Protein AF-A0A0G2AJF1-F1 (afdb_monomer_lite)

Organism: NCBI:txid1619044

Secondary structure (DSSP, 8-state):
-BS-TTT-SB-HHHHHHHHHHHHHHHHHHHHHHHHTHHHHHHHHHHHHHHHHHHHHHHTTTT-HHHHHHHTSPPPHHIIIIIHHIIIIIIHHHHHHH-TTHHHHHHHHHHHHHHHHHHT-SSTTTTT-HHHHHHHTTTTTTTTTSS--S-TTSTT-PPPP--PPPPPP-

Sequence (169 aa):
MFGHKTDAWLDIWSLQHIFFGLLVSAFLGRRLKKCGPKVLLLAIAAEYSWEVVEFHLETGHAGRAIAVWFAGQEFIGNRLLVDPVLTCSLGYWLWRLAPQAVSAARVMTLVWWSFHIAVAPDCMYLMDPAAWRQWTTWSFLGCYFGGGIMIFAATSPPARKIKTPVPFS

Radius of gyration: 19.3 Å; chains: 1; bounding box: 62×28×57 Å

Structure (mmCIF, N/CA/C/O backbone):
data_AF-A0A0G2AJF1-F1
#
_entry.id   AF-A0A0G2AJF1-F1
#
loop_
_atom_site.group_PDB
_atom_site.id
_atom_site.type_symbol
_atom_site.label_atom_id
_atom_site.label_alt_id
_atom_site.label_comp_id
_atom_site.label_asym_id
_atom_site.label_entity_id
_atom_site.label_seq_id
_atom_site.pdbx_PDB_ins_code
_atom_site.Cartn_x
_atom_site.Cartn_y
_atom_site.Cartn_z
_atom_site.occupancy
_atom_site.B_iso_or_equiv
_atom_site.auth_seq_id
_atom_site.auth_comp_id
_atom_site.auth_asym_id
_atom_site.auth_atom_id
_atom_site.pdbx_PDB_model_num
ATOM 1 N N . MET A 1 1 ? 12.129 13.896 -1.240 1.00 73.69 1 MET A N 1
ATOM 2 C CA . MET A 1 1 ? 11.237 13.079 -0.386 1.00 73.69 1 MET A CA 1
ATOM 3 C C . MET A 1 1 ? 10.249 12.334 -1.255 1.00 73.69 1 MET A C 1
ATOM 5 O O . MET A 1 1 ? 10.350 11.122 -1.268 1.00 73.69 1 MET A O 1
ATOM 9 N N . PHE 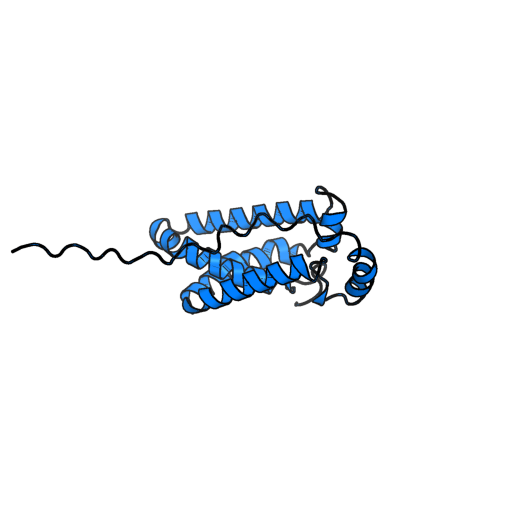A 1 2 ? 9.388 13.036 -2.003 1.00 88.19 2 PHE A N 1
ATOM 10 C CA . PHE A 1 2 ? 8.554 12.440 -3.052 1.00 88.19 2 PHE A CA 1
ATOM 11 C C . PHE A 1 2 ? 9.336 12.298 -4.368 1.00 88.19 2 PHE A C 1
ATOM 13 O O . PHE A 1 2 ? 10.063 13.233 -4.715 1.00 88.19 2 PHE A O 1
ATOM 20 N N . GLY A 1 3 ? 9.215 11.183 -5.085 1.00 87.00 3 GLY A N 1
ATOM 21 C CA . GLY A 1 3 ? 9.940 10.973 -6.341 1.00 87.00 3 GLY A CA 1
ATOM 22 C C . GLY A 1 3 ? 9.836 9.550 -6.881 1.00 87.00 3 GLY A C 1
ATOM 23 O O . GLY A 1 3 ? 8.886 8.841 -6.574 1.00 87.00 3 GLY A O 1
ATOM 24 N N . HIS A 1 4 ? 10.816 9.156 -7.698 1.00 87.38 4 HIS A N 1
ATOM 25 C CA . HIS A 1 4 ? 10.887 7.811 -8.264 1.00 87.38 4 HIS A CA 1
ATOM 26 C C . HIS A 1 4 ? 11.118 6.767 -7.162 1.00 87.38 4 HIS A C 1
ATOM 28 O O . HIS A 1 4 ? 11.955 6.976 -6.281 1.00 87.38 4 HIS A O 1
ATOM 34 N N . LYS A 1 5 ? 10.415 5.634 -7.233 1.00 87.81 5 LYS A N 1
ATOM 35 C CA . LYS A 1 5 ? 10.368 4.630 -6.164 1.00 87.81 5 LYS A CA 1
ATOM 36 C C . LYS A 1 5 ? 11.725 4.052 -5.782 1.00 87.81 5 LYS A C 1
ATOM 38 O O . LYS A 1 5 ? 11.894 3.599 -4.665 1.00 87.81 5 LYS A O 1
ATOM 43 N N . THR A 1 6 ? 12.699 4.074 -6.691 1.00 90.00 6 THR A N 1
ATOM 44 C CA . THR A 1 6 ? 14.055 3.545 -6.462 1.00 90.00 6 THR A CA 1
ATOM 45 C C . THR A 1 6 ? 14.853 4.361 -5.451 1.00 90.00 6 THR A C 1
ATOM 47 O O . THR A 1 6 ? 15.722 3.813 -4.778 1.00 90.00 6 THR A O 1
ATOM 50 N N . ASP A 1 7 ? 14.549 5.657 -5.322 1.00 92.06 7 ASP A N 1
ATOM 51 C CA . ASP A 1 7 ? 15.387 6.611 -4.582 1.00 92.06 7 ASP A CA 1
ATOM 52 C C . ASP A 1 7 ? 14.595 7.480 -3.594 1.00 92.06 7 ASP A C 1
ATOM 54 O O . ASP A 1 7 ? 15.173 8.224 -2.793 1.00 92.06 7 ASP A O 1
ATOM 58 N N . ALA A 1 8 ? 13.265 7.444 -3.663 1.00 92.62 8 ALA A N 1
ATOM 59 C CA . ALA A 1 8 ? 12.398 8.303 -2.881 1.00 92.62 8 ALA A CA 1
ATOM 60 C C . ALA A 1 8 ? 11.847 7.594 -1.640 1.00 92.62 8 ALA A C 1
ATOM 62 O O . ALA A 1 8 ? 11.589 6.399 -1.634 1.00 92.62 8 ALA A O 1
ATOM 63 N N . TRP A 1 9 ? 11.641 8.375 -0.580 1.00 95.12 9 TRP A N 1
ATOM 64 C CA . TRP A 1 9 ? 10.959 7.914 0.633 1.00 95.12 9 TRP A CA 1
ATOM 65 C C . TRP A 1 9 ? 9.445 7.875 0.465 1.00 95.12 9 TRP A C 1
ATOM 67 O O . TRP A 1 9 ? 8.773 7.243 1.255 1.00 95.12 9 TRP A O 1
ATOM 77 N N . LEU A 1 10 ? 8.917 8.648 -0.479 1.00 93.44 10 LEU A N 1
ATOM 78 C CA . LEU A 1 10 ? 7.513 8.677 -0.840 1.00 93.44 10 LEU A CA 1
ATOM 79 C C . LEU A 1 10 ? 7.441 8.624 -2.358 1.00 93.44 10 LEU A C 1
ATOM 81 O O . LEU A 1 10 ? 8.224 9.285 -3.045 1.00 93.44 10 LEU A O 1
ATOM 85 N N . ASP A 1 11 ? 6.468 7.917 -2.884 1.00 91.75 11 ASP A N 1
ATOM 86 C CA . ASP A 1 11 ? 6.245 7.809 -4.313 1.00 91.75 11 ASP A CA 1
ATOM 87 C C . ASP A 1 11 ? 4.743 7.841 -4.617 1.00 91.75 11 ASP A C 1
ATOM 89 O O . ASP A 1 11 ? 3.908 8.176 -3.769 1.00 91.75 11 ASP A O 1
ATOM 93 N N . ILE A 1 12 ? 4.375 7.537 -5.858 1.00 90.44 12 ILE A N 1
ATOM 94 C CA . ILE A 1 12 ? 2.970 7.554 -6.244 1.00 90.44 12 ILE A CA 1
ATOM 95 C C . ILE A 1 12 ? 2.152 6.474 -5.508 1.00 90.44 12 ILE A C 1
ATOM 97 O O . ILE A 1 12 ? 0.970 6.692 -5.223 1.00 90.44 12 ILE A O 1
ATOM 101 N N . TRP A 1 13 ? 2.778 5.351 -5.145 1.00 92.06 13 TRP A N 1
ATOM 102 C CA . TRP A 1 13 ? 2.164 4.242 -4.419 1.00 92.06 13 TRP A CA 1
ATOM 103 C C . TRP A 1 13 ? 1.951 4.555 -2.946 1.00 92.06 13 TRP A C 1
ATOM 105 O O . TRP A 1 13 ? 0.974 4.075 -2.371 1.00 92.06 13 TRP A O 1
ATOM 115 N N . SER A 1 14 ? 2.710 5.484 -2.361 1.00 94.62 14 SER A N 1
ATOM 116 C CA . SER A 1 14 ? 2.437 6.011 -1.017 1.00 94.62 14 SER A CA 1
ATOM 117 C C . SER A 1 14 ? 0.986 6.501 -0.847 1.00 94.62 14 SER A C 1
ATOM 119 O O . SER A 1 14 ? 0.390 6.340 0.220 1.00 94.62 14 SER A O 1
ATOM 121 N N . LEU A 1 15 ? 0.355 7.055 -1.894 1.00 94.12 15 LEU A N 1
ATOM 122 C CA . LEU A 1 15 ? -1.072 7.420 -1.854 1.00 94.12 15 LEU A CA 1
ATOM 123 C C . LEU A 1 15 ? -1.978 6.189 -1.730 1.00 94.12 15 LEU A C 1
ATOM 125 O O . LEU A 1 15 ? -2.967 6.204 -0.991 1.00 94.12 15 LEU A O 1
ATOM 129 N N . GLN A 1 16 ? -1.626 5.118 -2.433 1.00 94.94 16 GLN A N 1
ATOM 130 C CA . GLN A 1 16 ? -2.336 3.851 -2.386 1.00 94.94 16 GLN A CA 1
ATOM 131 C C . GLN A 1 16 ? -2.190 3.182 -1.010 1.00 94.94 16 GLN A C 1
ATOM 133 O O . GLN A 1 16 ? -3.202 2.716 -0.480 1.00 94.94 16 GLN A O 1
ATOM 138 N N . HIS A 1 17 ? -1.010 3.229 -0.379 1.00 95.88 17 HIS A N 1
ATOM 139 C CA . HIS A 1 17 ? -0.804 2.784 1.010 1.00 95.88 17 HIS A CA 1
ATOM 140 C C . HIS A 1 17 ? -1.692 3.556 1.994 1.00 95.88 17 HIS A C 1
ATOM 142 O O . HIS A 1 17 ? -2.350 2.961 2.849 1.00 95.88 17 HIS A O 1
ATOM 148 N N . ILE A 1 18 ? -1.834 4.877 1.826 1.00 96.62 18 ILE A N 1
ATOM 149 C CA . ILE A 1 18 ? -2.746 5.689 2.651 1.00 96.62 18 ILE A CA 1
ATOM 150 C C . ILE A 1 18 ? -4.206 5.249 2.470 1.00 96.62 18 ILE A C 1
ATOM 152 O O . ILE A 1 18 ? -4.921 5.038 3.458 1.00 96.62 18 ILE A O 1
ATOM 156 N N . PHE A 1 19 ? -4.677 5.115 1.225 1.00 96.69 19 PHE A N 1
ATOM 157 C CA . PHE A 1 19 ? -6.059 4.709 0.959 1.00 96.69 19 PHE A CA 1
ATOM 158 C C . PHE A 1 19 ? -6.336 3.305 1.481 1.00 96.69 19 PHE A C 1
ATOM 160 O O . PHE A 1 19 ? -7.336 3.099 2.172 1.00 96.69 19 PHE A O 1
ATOM 167 N N . PHE A 1 20 ? -5.442 2.356 1.213 1.00 95.69 20 PHE A N 1
ATOM 168 C CA . PHE A 1 20 ? -5.563 0.989 1.692 1.00 95.69 20 PHE A CA 1
ATOM 169 C C . PHE A 1 20 ? -5.522 0.923 3.220 1.00 95.69 20 PHE A C 1
ATOM 171 O O . PHE A 1 20 ? -6.395 0.303 3.830 1.00 95.69 20 PHE A O 1
ATOM 178 N N . GLY A 1 21 ? -4.613 1.663 3.854 1.00 95.44 21 GLY A N 1
ATOM 179 C CA . GLY A 1 21 ? -4.527 1.809 5.302 1.00 95.44 21 GLY A CA 1
ATOM 180 C C . GLY A 1 21 ? -5.824 2.297 5.941 1.00 95.44 21 GLY A C 1
ATOM 181 O O . GLY A 1 21 ? -6.250 1.785 6.982 1.00 95.44 21 GLY A O 1
ATOM 182 N N . LEU A 1 22 ? -6.522 3.235 5.292 1.00 95.69 22 LEU A N 1
ATOM 183 C CA . LEU A 1 22 ? -7.842 3.697 5.724 1.00 95.69 22 LEU A CA 1
ATOM 184 C C . LEU A 1 22 ? -8.896 2.576 5.655 1.00 95.69 22 LEU A C 1
ATOM 186 O O . LEU A 1 22 ? -9.722 2.440 6.564 1.00 95.69 22 LEU A O 1
ATOM 190 N N . LEU A 1 23 ? -8.869 1.753 4.601 1.00 95.94 23 LEU A N 1
ATOM 191 C CA . LEU A 1 23 ? -9.779 0.614 4.424 1.00 95.94 23 LEU A CA 1
ATOM 192 C C . LEU A 1 23 ? -9.511 -0.497 5.442 1.00 95.94 23 LEU A C 1
ATOM 194 O O . LEU A 1 23 ? -10.451 -0.970 6.090 1.00 95.94 23 LEU A O 1
ATOM 198 N N . VAL A 1 24 ? -8.242 -0.870 5.621 1.00 94.12 24 VAL A N 1
ATOM 199 C CA . VAL A 1 24 ? -7.787 -1.841 6.624 1.00 94.12 24 VAL A CA 1
ATOM 200 C C . VAL A 1 24 ? -8.192 -1.368 8.014 1.00 94.12 24 VAL A C 1
ATOM 202 O O . VAL A 1 24 ? -8.795 -2.123 8.775 1.00 94.12 24 VAL A O 1
ATOM 205 N N . SER A 1 25 ? -7.980 -0.092 8.327 1.00 93.75 25 SER A N 1
ATOM 206 C CA . SER A 1 25 ? -8.362 0.490 9.615 1.00 93.75 25 SER A CA 1
ATOM 207 C C . SER A 1 25 ? -9.870 0.502 9.837 1.00 93.75 25 SER A C 1
ATOM 209 O O . SER A 1 25 ? -10.331 0.185 10.932 1.00 93.75 25 SER A O 1
ATOM 211 N N . ALA A 1 26 ? -10.672 0.780 8.809 1.00 93.81 26 ALA A N 1
ATOM 212 C CA . ALA A 1 26 ? -12.127 0.693 8.907 1.00 93.81 26 ALA A CA 1
ATOM 213 C C . ALA A 1 26 ? -12.620 -0.749 9.121 1.00 93.81 26 ALA A C 1
ATOM 215 O O . ALA A 1 26 ? -13.578 -0.981 9.867 1.00 93.81 26 ALA A O 1
ATOM 216 N N . PHE A 1 27 ? -11.959 -1.723 8.491 1.00 92.69 27 PHE A N 1
ATOM 217 C CA . PHE A 1 27 ? -12.241 -3.146 8.663 1.00 92.69 27 PHE A CA 1
ATOM 218 C C . PHE A 1 27 ? -11.841 -3.640 10.063 1.00 92.69 27 PHE A C 1
ATOM 220 O O . PHE A 1 27 ? -12.636 -4.279 10.762 1.00 92.69 27 PHE A O 1
ATOM 227 N N . LEU A 1 28 ? -10.636 -3.285 10.511 1.00 91.00 28 LEU A N 1
ATOM 228 C CA . LEU A 1 28 ? -10.065 -3.705 11.787 1.00 91.00 28 LEU A CA 1
ATOM 229 C C . LEU A 1 28 ? -10.555 -2.877 12.974 1.00 91.00 28 LEU A C 1
ATOM 231 O O . LEU A 1 28 ? -10.498 -3.366 14.096 1.00 91.00 28 LEU A O 1
ATOM 235 N N . GLY A 1 29 ? -11.089 -1.673 12.779 1.00 85.94 29 GLY A N 1
ATOM 236 C CA . GLY A 1 29 ? -11.415 -0.724 13.849 1.00 85.94 29 GLY A CA 1
ATOM 237 C C . GLY A 1 29 ? -12.365 -1.275 14.915 1.00 85.94 29 GLY A C 1
ATOM 238 O O . GLY A 1 29 ? -12.204 -1.006 16.106 1.00 85.94 29 GLY A O 1
ATOM 239 N N . ARG A 1 30 ? -13.319 -2.131 14.520 1.00 77.19 30 ARG A N 1
ATOM 240 C CA . ARG A 1 30 ? -14.188 -2.855 15.469 1.00 77.19 30 ARG A CA 1
ATOM 241 C C . ARG A 1 30 ? -13.429 -3.916 16.273 1.00 77.19 30 ARG A C 1
ATOM 243 O O . ARG A 1 30 ? -13.743 -4.132 17.440 1.00 77.19 30 ARG A O 1
ATOM 250 N N . ARG A 1 31 ? -12.430 -4.562 15.667 1.00 84.62 31 ARG A N 1
ATOM 251 C CA . ARG A 1 31 ? -11.581 -5.579 16.305 1.00 84.62 31 ARG A CA 1
ATOM 252 C C . ARG A 1 31 ? -10.481 -4.959 17.166 1.00 84.62 31 ARG A C 1
ATOM 254 O O . ARG A 1 31 ? -10.208 -5.501 18.226 1.00 84.62 31 ARG A O 1
ATOM 261 N N . LEU A 1 32 ? -9.922 -3.811 16.783 1.00 82.12 32 LEU A N 1
ATOM 262 C CA . LEU A 1 32 ? -8.928 -3.070 17.569 1.00 82.12 32 LEU A CA 1
ATOM 263 C C . LEU A 1 32 ? -9.480 -2.669 18.941 1.00 82.12 32 LEU A C 1
ATOM 265 O O . LEU A 1 32 ? -8.814 -2.874 19.950 1.00 82.12 32 LEU A O 1
ATOM 269 N N . LYS A 1 33 ? -10.737 -2.206 19.003 1.00 79.56 33 LYS A N 1
ATOM 270 C CA . LYS A 1 33 ? -11.405 -1.895 20.281 1.00 79.56 33 LYS A CA 1
ATOM 271 C C . LYS A 1 33 ? -11.547 -3.110 21.205 1.00 79.56 33 LYS A C 1
ATOM 273 O O . LYS A 1 33 ? -11.541 -2.943 22.417 1.00 79.56 33 LYS A O 1
ATOM 278 N N . LYS A 1 34 ? -11.701 -4.314 20.643 1.00 83.69 34 LYS A N 1
ATOM 279 C CA . LYS A 1 34 ? -11.962 -5.550 21.399 1.00 83.69 34 LYS A CA 1
ATOM 280 C C . LYS A 1 34 ? -10.687 -6.313 21.764 1.00 83.69 34 LYS A C 1
ATOM 282 O O . LYS A 1 34 ? -10.585 -6.852 22.857 1.00 83.69 34 LYS A O 1
ATOM 287 N N . CYS A 1 35 ? -9.743 -6.394 20.835 1.00 82.69 35 CYS A N 1
ATOM 288 C CA . CYS A 1 35 ? -8.559 -7.246 20.925 1.00 82.69 35 CYS A CA 1
ATOM 289 C C . CYS A 1 35 ? -7.271 -6.453 21.218 1.00 82.69 35 CYS A C 1
ATOM 291 O O . CYS A 1 35 ? -6.205 -7.051 21.378 1.00 82.69 35 CYS A O 1
ATOM 293 N N . GLY A 1 36 ? -7.358 -5.120 21.284 1.00 84.69 36 GLY A N 1
ATOM 294 C CA . GLY A 1 36 ? -6.256 -4.239 21.657 1.00 84.69 36 GLY A CA 1
ATOM 295 C C . GLY A 1 36 ? -5.102 -4.226 20.639 1.00 84.69 36 GLY A C 1
ATOM 296 O O . GLY A 1 36 ? -5.321 -4.473 19.448 1.00 84.69 36 GLY A O 1
ATOM 297 N N . PRO A 1 37 ? -3.860 -3.951 21.084 1.00 84.62 37 PRO A N 1
ATOM 298 C CA . PRO A 1 37 ? -2.709 -3.742 20.198 1.00 84.62 37 PRO A CA 1
ATOM 299 C C . PRO A 1 37 ? -2.278 -4.996 19.422 1.00 84.62 37 PRO A C 1
ATOM 301 O O . PRO A 1 37 ? -1.596 -4.875 18.411 1.00 84.62 37 PRO A O 1
ATOM 304 N N . LYS A 1 38 ? -2.712 -6.200 19.823 1.00 89.12 38 LYS A N 1
ATOM 305 C CA . LYS A 1 38 ? -2.383 -7.451 19.113 1.00 89.12 38 LYS A CA 1
ATOM 306 C C . LYS A 1 38 ? -2.850 -7.441 17.655 1.00 89.12 38 LYS A C 1
ATOM 308 O O . LYS A 1 38 ? -2.161 -7.961 16.790 1.00 89.12 38 LYS A O 1
ATOM 313 N N . VAL A 1 39 ? -4.005 -6.832 17.374 1.00 87.75 39 VAL A N 1
ATOM 314 C CA . VAL A 1 39 ? -4.529 -6.719 16.000 1.00 87.75 39 VAL A CA 1
ATOM 315 C C . VAL A 1 39 ? -3.677 -5.766 15.167 1.00 87.75 39 VAL A C 1
ATOM 317 O O . VAL A 1 39 ? -3.475 -6.024 13.988 1.00 87.75 39 VAL A O 1
ATOM 320 N N . LEU A 1 40 ? -3.150 -4.702 15.779 1.00 85.06 40 LEU A N 1
ATOM 321 C CA . LEU A 1 40 ? -2.233 -3.783 15.109 1.00 85.06 40 LEU A CA 1
ATOM 322 C C . LEU A 1 40 ? -0.899 -4.469 14.794 1.00 85.06 40 LEU A C 1
ATOM 324 O O . LEU A 1 40 ? -0.411 -4.343 13.681 1.00 85.06 40 LEU A O 1
ATOM 328 N N . LEU A 1 41 ? -0.356 -5.256 15.730 1.00 89.75 41 LEU A N 1
ATOM 329 C CA . LEU A 1 41 ? 0.854 -6.049 15.488 1.00 89.75 41 LEU A CA 1
ATOM 330 C C . LEU A 1 41 ? 0.666 -7.053 14.345 1.00 89.75 41 LEU A C 1
ATOM 332 O O . LEU A 1 41 ? 1.552 -7.193 13.512 1.00 89.75 41 LEU A O 1
ATOM 336 N N . LEU A 1 42 ? -0.494 -7.715 14.273 1.00 90.69 42 LEU A N 1
ATOM 337 C CA . LEU A 1 42 ? -0.816 -8.611 13.159 1.00 90.69 42 LEU A CA 1
ATOM 338 C C . LEU A 1 42 ? -0.949 -7.864 11.827 1.00 90.69 42 LEU A C 1
ATOM 340 O O . LEU A 1 42 ? -0.519 -8.391 10.809 1.00 90.69 42 LEU A O 1
ATOM 344 N N . ALA A 1 43 ? -1.525 -6.659 11.825 1.00 90.12 43 ALA A N 1
ATOM 345 C CA . ALA A 1 43 ? -1.616 -5.835 10.621 1.00 90.12 43 ALA A CA 1
ATOM 346 C C . ALA A 1 43 ? -0.227 -5.399 10.129 1.00 90.12 43 ALA A C 1
ATOM 348 O O . ALA A 1 43 ? 0.067 -5.552 8.952 1.00 90.12 43 ALA A O 1
ATOM 349 N N . ILE A 1 44 ? 0.648 -4.958 11.038 1.00 91.38 44 ILE A N 1
ATOM 350 C CA . ILE A 1 44 ? 2.039 -4.599 10.720 1.00 91.38 44 ILE A CA 1
ATOM 351 C C . ILE A 1 44 ? 2.815 -5.820 10.209 1.00 91.38 44 ILE A C 1
ATOM 353 O O . ILE A 1 44 ? 3.537 -5.724 9.225 1.00 91.38 44 ILE A O 1
ATOM 357 N N . ALA A 1 45 ? 2.656 -6.984 10.845 1.00 93.06 45 ALA A N 1
ATOM 358 C CA . ALA A 1 45 ? 3.299 -8.214 10.387 1.00 93.06 45 ALA A CA 1
ATOM 359 C C . ALA A 1 45 ? 2.806 -8.641 8.994 1.00 93.06 45 ALA A C 1
ATOM 361 O O . ALA A 1 45 ? 3.600 -9.117 8.184 1.00 93.06 45 ALA A O 1
ATOM 362 N N . ALA A 1 46 ? 1.511 -8.468 8.714 1.00 92.94 46 ALA A N 1
ATOM 363 C CA . ALA A 1 46 ? 0.944 -8.726 7.396 1.00 92.94 46 ALA A CA 1
ATOM 364 C C . ALA A 1 46 ? 1.495 -7.755 6.342 1.00 92.94 46 ALA A C 1
ATOM 366 O O . ALA A 1 46 ? 1.843 -8.213 5.260 1.00 92.94 46 ALA A O 1
ATOM 367 N N . GLU A 1 47 ? 1.644 -6.471 6.678 1.00 94.19 47 GLU A N 1
ATOM 368 C CA . GLU A 1 47 ? 2.263 -5.481 5.790 1.00 94.19 47 GLU A CA 1
ATOM 369 C C . GLU A 1 47 ? 3.708 -5.862 5.467 1.00 94.19 47 GLU A C 1
ATOM 371 O O . GLU A 1 47 ? 4.042 -6.054 4.309 1.00 94.19 47 GLU A O 1
ATOM 376 N N . TYR A 1 48 ? 4.551 -6.123 6.470 1.00 94.88 48 TYR A N 1
ATOM 377 C CA . TYR A 1 48 ? 5.929 -6.558 6.208 1.00 94.88 48 TYR A CA 1
ATOM 378 C C . TYR A 1 48 ? 6.011 -7.864 5.412 1.00 94.88 48 TYR A C 1
ATOM 380 O O . TYR A 1 48 ? 6.941 -8.059 4.634 1.00 94.88 48 TYR A O 1
ATOM 388 N N . SER A 1 49 ? 5.047 -8.771 5.591 1.00 95.12 49 SER A N 1
ATOM 389 C CA . SER A 1 49 ? 4.976 -9.985 4.773 1.00 95.12 49 SER A CA 1
ATOM 390 C C . SER A 1 49 ? 4.652 -9.655 3.315 1.00 95.12 49 SER A C 1
ATOM 392 O O . SER A 1 49 ? 5.201 -10.291 2.418 1.00 95.12 49 SER A O 1
ATOM 394 N N . TRP A 1 50 ? 3.789 -8.665 3.074 1.00 95.00 50 TRP A N 1
ATOM 395 C CA . TRP A 1 50 ? 3.500 -8.153 1.738 1.00 95.00 50 TRP A CA 1
ATOM 396 C C . TRP A 1 50 ? 4.731 -7.499 1.103 1.00 95.00 50 TRP A C 1
ATOM 398 O O . TRP A 1 50 ? 5.073 -7.856 -0.021 1.00 95.00 50 TRP A O 1
ATOM 408 N N . GLU A 1 51 ? 5.471 -6.676 1.848 1.00 93.69 51 GLU A N 1
ATOM 409 C CA . GLU A 1 51 ? 6.712 -6.049 1.366 1.00 93.69 51 GLU A CA 1
ATOM 410 C C . GLU A 1 51 ? 7.758 -7.077 0.904 1.00 93.69 51 GLU A C 1
ATOM 412 O O . GLU A 1 51 ? 8.452 -6.898 -0.097 1.00 93.69 51 GLU A O 1
ATOM 417 N N . VAL A 1 52 ? 7.861 -8.204 1.615 1.00 93.75 52 VAL A N 1
ATOM 418 C CA . VAL A 1 52 ? 8.735 -9.315 1.212 1.00 93.75 52 VAL A CA 1
ATOM 419 C C . VAL A 1 52 ? 8.246 -9.957 -0.086 1.00 93.75 52 VAL A C 1
ATOM 421 O O . VAL A 1 52 ? 9.056 -10.271 -0.961 1.00 93.75 52 VAL A O 1
ATOM 424 N N . VAL A 1 53 ? 6.933 -10.163 -0.228 1.00 93.31 53 VAL A N 1
ATOM 425 C CA . VAL A 1 53 ? 6.349 -10.706 -1.461 1.00 93.31 53 VAL A CA 1
ATOM 426 C C . VAL A 1 53 ? 6.648 -9.778 -2.631 1.00 93.31 53 VAL A C 1
ATOM 428 O O . VAL A 1 53 ? 7.172 -10.248 -3.638 1.00 93.31 53 VAL A O 1
ATOM 431 N N . GLU A 1 54 ? 6.388 -8.481 -2.499 1.00 92.44 54 GLU A N 1
ATOM 432 C CA . GLU A 1 54 ? 6.676 -7.504 -3.547 1.00 92.44 54 GLU A CA 1
ATOM 433 C C . GLU A 1 54 ? 8.148 -7.487 -3.938 1.00 92.44 54 GLU A C 1
ATOM 435 O O . GLU A 1 54 ? 8.445 -7.605 -5.122 1.00 92.44 54 GLU A O 1
ATOM 440 N N . PHE A 1 55 ? 9.077 -7.482 -2.981 1.00 94.00 55 PHE A N 1
ATOM 441 C CA . PHE A 1 55 ? 10.504 -7.578 -3.289 1.00 94.00 55 PHE A CA 1
ATOM 442 C C . PHE A 1 55 ? 10.848 -8.818 -4.145 1.00 94.00 55 PHE A C 1
ATOM 444 O O . PHE A 1 55 ? 11.654 -8.760 -5.083 1.00 94.00 55 PHE A O 1
ATOM 451 N N . HIS A 1 56 ? 10.208 -9.962 -3.885 1.00 93.75 56 HIS A N 1
ATOM 452 C CA . HIS A 1 56 ? 10.370 -11.153 -4.724 1.00 93.75 56 HIS A CA 1
ATOM 453 C C . HIS A 1 56 ? 9.771 -10.989 -6.129 1.00 93.75 56 HIS A C 1
ATOM 455 O O . HIS A 1 56 ? 10.341 -11.493 -7.105 1.00 93.75 56 HIS A O 1
ATOM 461 N N . LEU A 1 57 ? 8.645 -10.284 -6.253 1.00 91.81 57 LEU A N 1
ATOM 462 C CA . LEU A 1 57 ? 8.040 -9.962 -7.545 1.00 91.81 57 LEU A CA 1
ATOM 463 C C . LEU A 1 57 ? 8.932 -8.999 -8.351 1.00 91.81 57 LEU A C 1
ATOM 465 O O . LEU A 1 57 ? 9.173 -9.245 -9.535 1.00 91.81 57 LEU A O 1
ATOM 469 N N . GLU A 1 58 ? 9.500 -7.982 -7.701 1.00 91.88 58 GLU A N 1
ATOM 470 C CA . GLU A 1 58 ? 10.426 -6.996 -8.281 1.00 91.88 58 GLU A CA 1
ATOM 471 C C . GLU A 1 58 ? 11.716 -7.635 -8.804 1.00 91.88 58 GLU A C 1
ATOM 473 O O . GLU A 1 58 ? 12.225 -7.273 -9.864 1.00 91.88 58 GLU A O 1
ATOM 478 N N . THR A 1 59 ? 12.241 -8.628 -8.084 1.00 92.94 59 THR A N 1
ATOM 479 C CA . THR A 1 59 ? 13.456 -9.363 -8.476 1.00 92.94 59 THR A CA 1
ATOM 480 C C . THR A 1 59 ? 13.218 -10.386 -9.593 1.00 92.94 59 THR A C 1
ATOM 482 O O . THR A 1 59 ? 14.166 -11.008 -10.071 1.00 92.94 59 THR A O 1
ATOM 485 N N . GLY A 1 60 ? 11.971 -10.557 -10.047 1.00 92.50 60 GLY A N 1
ATOM 486 C CA . GLY A 1 60 ? 11.625 -11.411 -11.184 1.00 92.50 60 GLY A CA 1
ATOM 487 C C . GLY A 1 60 ? 11.472 -12.891 -10.871 1.00 92.50 60 GLY A C 1
ATOM 488 O O . GLY A 1 60 ? 11.368 -13.691 -11.802 1.00 92.50 60 GLY A O 1
ATOM 489 N N . HIS A 1 61 ? 11.362 -13.266 -9.593 1.00 92.94 61 HIS A N 1
ATOM 490 C CA . HIS A 1 61 ? 11.082 -14.652 -9.200 1.00 92.94 61 HIS A CA 1
ATOM 491 C C . HIS A 1 61 ? 9.714 -15.142 -9.704 1.00 92.94 61 HIS A C 1
ATOM 493 O O . HIS A 1 61 ? 9.532 -16.338 -9.913 1.00 92.94 61 HIS A O 1
ATOM 499 N N . ALA A 1 62 ? 8.772 -14.228 -9.957 1.00 92.19 62 ALA A N 1
ATOM 500 C CA . ALA A 1 62 ? 7.469 -14.531 -10.552 1.00 92.19 62 ALA A CA 1
ATOM 501 C C . ALA A 1 62 ? 7.428 -14.347 -12.085 1.00 92.19 62 ALA A C 1
ATOM 503 O O . ALA A 1 62 ? 6.364 -14.386 -12.700 1.00 92.19 62 ALA A O 1
ATOM 504 N N . GLY A 1 63 ? 8.588 -14.170 -12.722 1.00 91.62 63 GLY A N 1
ATOM 505 C CA . GLY A 1 63 ? 8.724 -14.027 -14.167 1.00 91.62 63 GLY A CA 1
ATOM 506 C C . GLY A 1 63 ? 8.956 -12.589 -14.627 1.00 91.62 63 GLY A C 1
ATOM 507 O O . GLY A 1 63 ? 8.639 -11.608 -13.952 1.00 91.62 63 GLY A O 1
ATOM 508 N N . ARG A 1 64 ? 9.516 -12.468 -15.836 1.00 87.44 64 ARG A N 1
ATOM 509 C CA . ARG A 1 64 ? 9.966 -11.187 -16.400 1.00 87.44 64 ARG A CA 1
ATOM 510 C C . ARG A 1 64 ? 8.837 -10.176 -16.580 1.00 87.44 64 ARG A C 1
ATOM 512 O O . ARG A 1 64 ? 9.065 -8.996 -16.365 1.00 87.44 64 ARG A O 1
ATOM 519 N N . ALA A 1 65 ? 7.644 -10.626 -16.968 1.00 86.69 65 ALA A N 1
ATOM 520 C CA . ALA A 1 65 ? 6.504 -9.731 -17.159 1.00 86.69 65 ALA A CA 1
ATOM 521 C C . ALA A 1 65 ? 6.141 -8.986 -15.864 1.00 86.69 65 ALA A C 1
ATOM 523 O O . ALA A 1 65 ? 5.885 -7.789 -15.905 1.00 86.69 65 ALA A O 1
ATOM 524 N N . ILE A 1 66 ? 6.193 -9.676 -14.720 1.00 87.00 66 ILE A N 1
ATOM 525 C CA . ILE A 1 66 ? 5.900 -9.083 -13.413 1.00 87.00 66 ILE A CA 1
ATOM 526 C C . ILE A 1 66 ? 7.031 -8.145 -12.983 1.00 87.00 66 ILE A C 1
ATOM 528 O O . ILE A 1 66 ? 6.754 -7.018 -12.595 1.00 87.00 66 ILE A O 1
ATOM 532 N N . ALA A 1 67 ? 8.297 -8.541 -13.133 1.00 87.56 67 ALA A N 1
ATOM 533 C CA . ALA A 1 67 ? 9.421 -7.646 -12.829 1.00 87.56 67 ALA A CA 1
ATOM 534 C C . ALA A 1 67 ? 9.398 -6.352 -13.657 1.00 87.56 67 ALA A C 1
ATOM 536 O O . ALA A 1 67 ? 9.708 -5.281 -13.143 1.00 87.56 67 ALA A O 1
ATOM 537 N N . VAL A 1 68 ? 9.016 -6.446 -14.938 1.00 85.62 68 VAL A N 1
ATOM 538 C CA . VAL A 1 68 ? 8.832 -5.274 -15.805 1.00 85.62 68 VAL A CA 1
ATOM 539 C C . VAL A 1 68 ? 7.653 -4.430 -15.328 1.00 85.62 68 VAL A C 1
ATOM 541 O O . VAL A 1 68 ? 7.786 -3.214 -15.300 1.00 85.62 68 VAL A O 1
ATOM 544 N N . TRP A 1 69 ? 6.547 -5.049 -14.897 1.00 85.12 69 TRP A N 1
ATOM 545 C CA . TRP A 1 69 ? 5.411 -4.317 -14.325 1.00 85.12 69 TRP A CA 1
ATOM 546 C C . TRP A 1 69 ? 5.806 -3.514 -13.084 1.00 85.12 69 TRP A C 1
ATOM 548 O O . TRP A 1 69 ? 5.385 -2.374 -12.928 1.00 85.12 69 TRP A O 1
ATOM 558 N N . PHE A 1 70 ? 6.671 -4.074 -12.237 1.00 87.00 70 PHE A N 1
ATOM 559 C CA . PHE A 1 70 ? 7.209 -3.366 -11.080 1.00 87.00 70 PHE A CA 1
ATOM 560 C C . PHE A 1 70 ? 8.271 -2.307 -11.429 1.00 87.00 70 PHE A C 1
ATOM 562 O O . PHE A 1 70 ? 8.586 -1.489 -10.576 1.00 87.00 70 PHE A O 1
ATOM 569 N N . ALA A 1 71 ? 8.851 -2.304 -12.631 1.00 86.75 71 ALA A N 1
ATOM 570 C CA . ALA A 1 71 ? 9.783 -1.264 -13.084 1.00 86.75 71 ALA A CA 1
ATOM 571 C C . ALA A 1 71 ? 10.955 -0.961 -12.122 1.00 86.75 71 ALA A C 1
ATOM 573 O O . ALA A 1 71 ? 11.344 0.187 -11.904 1.00 86.75 71 ALA A O 1
ATOM 574 N N . GLY A 1 72 ? 11.542 -2.011 -11.546 1.00 88.12 72 GLY A N 1
ATOM 575 C CA . GLY A 1 72 ? 12.696 -1.913 -10.650 1.00 88.12 72 GLY A CA 1
ATOM 576 C C . GLY A 1 72 ? 12.364 -2.182 -9.186 1.00 88.12 72 GLY A C 1
ATOM 577 O O . GLY A 1 72 ? 11.247 -2.569 -8.846 1.00 88.12 72 GLY A O 1
ATOM 578 N N . GLN A 1 73 ? 13.374 -2.015 -8.333 1.00 91.06 73 GLN A N 1
ATOM 579 C CA . GLN A 1 73 ? 13.269 -2.259 -6.896 1.00 91.06 73 GLN A CA 1
ATOM 580 C C . GLN A 1 73 ? 12.967 -0.968 -6.157 1.00 91.06 73 GLN A C 1
ATOM 582 O O . GLN A 1 73 ? 13.547 0.079 -6.446 1.00 91.06 73 GLN A O 1
ATOM 587 N N . GLU A 1 74 ? 12.065 -1.056 -5.200 1.00 92.62 74 GLU A N 1
ATOM 588 C CA . GLU A 1 74 ? 11.727 0.070 -4.350 1.00 92.62 74 GLU A CA 1
ATOM 589 C C . GLU A 1 74 ? 12.835 0.401 -3.342 1.00 92.62 74 GLU A C 1
ATOM 591 O O . GLU A 1 74 ? 13.562 -0.469 -2.851 1.00 92.62 74 GLU A O 1
ATOM 596 N N . PHE A 1 75 ? 12.957 1.687 -3.021 1.00 94.31 75 PHE A N 1
ATOM 597 C CA . PHE A 1 75 ? 13.872 2.195 -2.022 1.00 94.31 75 PHE A CA 1
ATOM 598 C C . PHE A 1 75 ? 13.590 1.527 -0.678 1.00 94.31 75 PHE A C 1
ATOM 600 O O . PHE A 1 75 ? 12.493 1.616 -0.127 1.00 94.31 75 PHE A O 1
ATOM 607 N N . ILE A 1 76 ? 14.618 0.910 -0.097 1.00 94.94 76 ILE A N 1
ATOM 608 C CA . ILE A 1 76 ? 14.479 0.132 1.139 1.00 94.94 76 ILE A CA 1
ATOM 609 C C . ILE A 1 76 ? 13.896 0.943 2.307 1.00 94.94 76 ILE A C 1
ATOM 611 O O . ILE A 1 76 ? 13.211 0.387 3.164 1.00 94.94 76 ILE A O 1
ATOM 615 N N . GLY A 1 77 ? 14.150 2.256 2.351 1.00 94.38 77 GLY A N 1
ATOM 616 C CA . GLY A 1 77 ? 13.584 3.134 3.373 1.00 94.38 77 GLY A CA 1
ATOM 617 C C . GLY A 1 77 ? 12.091 3.409 3.182 1.00 94.38 77 GLY A C 1
ATOM 618 O O . GLY A 1 77 ? 11.397 3.573 4.185 1.00 94.38 77 GLY A O 1
ATOM 619 N N . ASN A 1 78 ? 11.593 3.414 1.938 1.00 93.75 78 ASN A N 1
ATOM 620 C CA . ASN A 1 78 ? 10.155 3.473 1.675 1.00 93.75 78 ASN A CA 1
ATOM 621 C C . ASN A 1 78 ? 9.505 2.187 2.207 1.00 93.75 78 ASN A C 1
ATOM 623 O O . ASN A 1 78 ? 8.787 2.209 3.209 1.00 93.75 78 ASN A O 1
ATOM 627 N N . ARG A 1 79 ? 10.003 1.062 1.683 1.00 93.62 79 ARG A N 1
ATOM 628 C CA . ARG A 1 79 ? 9.531 -0.296 1.949 1.00 93.62 79 ARG A CA 1
ATOM 629 C C . ARG A 1 79 ? 9.475 -0.662 3.435 1.00 93.62 79 ARG A C 1
ATOM 631 O O . ARG A 1 79 ? 8.492 -1.190 3.944 1.00 93.62 79 ARG A O 1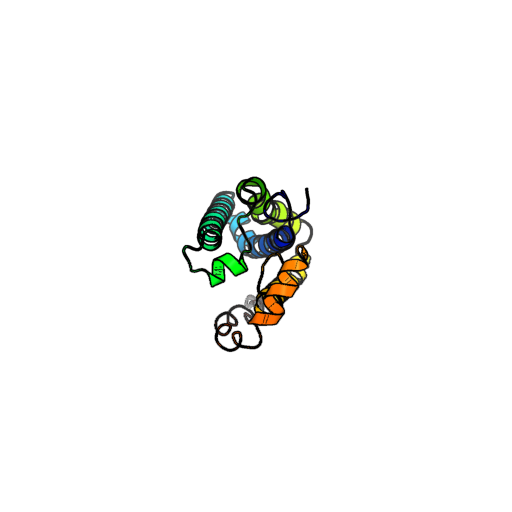
ATOM 638 N N . LEU A 1 80 ? 10.565 -0.428 4.169 1.00 94.12 80 LEU A N 1
ATOM 639 C CA . LEU A 1 80 ? 10.675 -0.910 5.552 1.00 94.12 80 LEU A CA 1
ATOM 640 C C . LEU A 1 80 ? 10.079 0.035 6.593 1.00 94.12 80 LEU A C 1
ATOM 642 O O . LEU A 1 80 ? 9.836 -0.395 7.727 1.00 94.12 80 LEU A O 1
ATOM 646 N N . LEU A 1 81 ? 9.894 1.311 6.258 1.00 95.31 81 LEU A N 1
ATOM 647 C CA . LEU A 1 81 ? 9.484 2.315 7.233 1.00 95.31 81 LEU A CA 1
ATOM 648 C C . LEU A 1 81 ? 8.245 3.072 6.788 1.00 95.31 81 LEU A C 1
ATOM 650 O O . LEU A 1 81 ? 7.281 3.143 7.548 1.00 95.31 81 LEU A O 1
ATOM 654 N N . VAL A 1 82 ? 8.279 3.670 5.605 1.00 96.31 82 VAL A N 1
ATOM 655 C CA . VAL A 1 82 ? 7.233 4.595 5.186 1.00 96.31 82 VAL A CA 1
ATOM 656 C C . VAL A 1 82 ? 5.952 3.851 4.863 1.00 96.31 82 VAL A C 1
ATOM 658 O O . VAL A 1 82 ? 4.939 4.195 5.468 1.00 96.31 82 VAL A O 1
ATOM 661 N N . ASP A 1 83 ? 5.979 2.801 4.049 1.00 95.19 83 ASP A N 1
ATOM 662 C CA . ASP A 1 83 ? 4.754 2.089 3.663 1.00 95.19 83 ASP A CA 1
ATOM 663 C C . ASP A 1 83 ? 4.017 1.489 4.873 1.00 95.19 83 ASP A C 1
ATOM 665 O O . ASP A 1 83 ? 2.841 1.820 5.078 1.00 95.19 83 ASP A O 1
ATOM 669 N N . PRO A 1 84 ? 4.687 0.792 5.819 1.00 94.81 84 PRO A N 1
ATOM 670 C CA . PRO A 1 84 ? 4.039 0.357 7.054 1.00 94.81 84 PRO A CA 1
ATOM 671 C C . PRO A 1 84 ? 3.491 1.504 7.907 1.00 94.81 84 PRO A C 1
ATOM 673 O O . PRO A 1 84 ? 2.427 1.374 8.527 1.00 94.81 84 PRO A O 1
ATOM 676 N N . VAL A 1 85 ? 4.179 2.649 7.957 1.00 95.25 85 VAL A N 1
ATOM 677 C CA . VAL A 1 85 ? 3.694 3.830 8.684 1.00 95.25 85 VAL A CA 1
ATOM 678 C C . VAL A 1 85 ? 2.460 4.417 8.002 1.00 95.25 85 VAL A C 1
ATOM 680 O O . VAL A 1 85 ? 1.484 4.724 8.694 1.00 95.25 85 VAL A O 1
ATOM 683 N N . LEU A 1 86 ? 2.460 4.545 6.676 1.00 96.12 86 LEU A N 1
ATOM 684 C CA . LEU A 1 86 ? 1.341 5.073 5.903 1.00 96.12 86 LEU A CA 1
ATOM 685 C C . LEU A 1 86 ? 0.116 4.160 6.012 1.00 96.12 86 LEU A C 1
ATOM 687 O O . LEU A 1 86 ? -0.970 4.629 6.373 1.00 96.12 86 LEU A O 1
ATOM 691 N N . THR A 1 87 ? 0.294 2.858 5.799 1.00 95.69 87 THR A N 1
ATOM 692 C CA . THR A 1 87 ? -0.792 1.878 5.839 1.00 95.69 87 THR A CA 1
ATOM 693 C C . THR A 1 87 ? -1.327 1.687 7.259 1.00 95.69 87 THR A C 1
ATOM 695 O O . THR A 1 87 ? -2.524 1.854 7.515 1.00 95.69 87 THR A O 1
ATOM 698 N N . CYS A 1 88 ? -0.467 1.355 8.226 1.00 92.88 88 CYS A N 1
ATOM 699 C CA . CYS A 1 88 ? -0.928 0.916 9.546 1.00 92.88 88 CYS A CA 1
ATOM 700 C C . CYS A 1 88 ? -1.156 2.070 10.531 1.00 92.88 88 CYS A C 1
ATOM 702 O O . CYS A 1 88 ? -2.107 2.025 11.315 1.00 92.88 88 CYS A O 1
ATOM 704 N N . SER A 1 89 ? -0.306 3.102 10.519 1.00 91.50 89 SER A N 1
ATOM 705 C CA . SER A 1 89 ? -0.366 4.186 11.513 1.00 91.50 89 SER A CA 1
ATOM 706 C C . SER A 1 89 ? -1.181 5.375 11.015 1.00 91.50 89 SER A C 1
ATOM 708 O O . SER A 1 89 ? -2.146 5.787 11.670 1.00 91.50 89 SER A O 1
ATOM 710 N N . LEU A 1 90 ? -0.830 5.912 9.845 1.00 94.56 90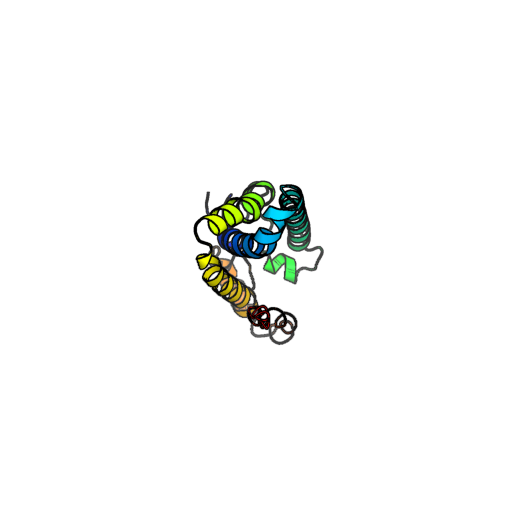 LEU A N 1
ATOM 711 C CA . LEU A 1 90 ? -1.507 7.068 9.266 1.00 94.56 90 LEU A CA 1
ATOM 712 C C . LEU A 1 90 ? -2.926 6.704 8.822 1.00 94.56 90 LEU A C 1
ATOM 714 O O . LEU A 1 90 ? -3.862 7.425 9.162 1.00 94.56 90 LEU A O 1
ATOM 718 N N . GLY A 1 91 ? -3.113 5.556 8.165 1.00 94.00 91 GLY A N 1
ATOM 719 C CA . GLY A 1 91 ? -4.435 5.036 7.811 1.00 94.00 91 GLY A CA 1
ATOM 720 C C . GLY A 1 91 ? -5.371 4.914 9.019 1.00 94.00 91 GLY A C 1
ATOM 721 O O . GLY A 1 91 ? -6.527 5.344 8.965 1.00 94.00 91 GLY A O 1
ATOM 722 N N . TYR A 1 92 ? -4.865 4.421 10.154 1.00 92.12 92 TYR A N 1
ATOM 723 C CA . TYR A 1 92 ? -5.647 4.337 11.390 1.00 92.12 92 TYR A CA 1
ATOM 724 C C . TYR A 1 92 ? -5.983 5.714 11.955 1.00 92.12 92 TYR A C 1
ATOM 726 O O . TYR A 1 92 ? -7.128 5.973 12.340 1.00 92.12 92 TYR A O 1
ATOM 734 N N . TRP A 1 93 ? -5.001 6.613 11.996 1.00 93.44 93 TRP A N 1
ATOM 735 C CA . TRP A 1 93 ? -5.201 7.973 12.478 1.00 93.44 93 TRP A CA 1
ATOM 736 C C . TRP A 1 93 ? -6.239 8.727 11.637 1.00 93.44 93 TRP A C 1
ATOM 738 O O . TRP A 1 93 ? -7.192 9.270 12.201 1.00 93.44 93 TRP A O 1
ATOM 748 N N . LEU A 1 94 ? -6.128 8.669 10.307 1.00 95.44 94 LEU A N 1
ATOM 749 C CA . LEU A 1 94 ? -7.081 9.266 9.372 1.00 95.44 94 LEU A CA 1
ATOM 750 C C . LEU A 1 94 ? -8.477 8.658 9.510 1.00 95.44 94 LEU A C 1
ATOM 752 O O . LEU A 1 94 ? -9.462 9.392 9.497 1.00 95.44 94 LEU A O 1
ATOM 756 N N . TRP A 1 95 ? -8.586 7.344 9.719 1.00 95.31 95 TRP A N 1
ATOM 757 C CA . TRP A 1 95 ? -9.880 6.693 9.932 1.00 95.31 95 TRP A CA 1
ATOM 758 C C . TRP A 1 95 ? -10.586 7.214 11.188 1.00 95.31 95 TRP A C 1
ATOM 760 O O . TRP A 1 95 ? -11.806 7.392 11.177 1.00 95.31 95 TRP A O 1
ATOM 770 N N . ARG A 1 96 ? -9.839 7.497 12.264 1.00 93.31 96 ARG A N 1
ATOM 771 C CA . ARG A 1 96 ? -10.416 8.089 13.481 1.00 93.31 96 ARG A CA 1
ATOM 772 C C . ARG A 1 96 ? -10.878 9.528 13.274 1.00 93.31 96 ARG A C 1
ATOM 774 O O . ARG A 1 96 ? -11.878 9.913 13.871 1.00 93.31 96 ARG A O 1
ATOM 781 N N . LEU A 1 97 ? -10.145 10.311 12.482 1.00 96.44 97 LEU A N 1
ATOM 782 C CA . LEU A 1 97 ? -10.449 11.724 12.245 1.00 96.44 97 LEU A CA 1
ATOM 783 C C . LEU A 1 97 ? -11.571 11.927 11.222 1.00 96.44 97 LEU A C 1
ATOM 785 O O . LEU A 1 97 ? -12.407 12.810 11.392 1.00 96.44 97 LEU A O 1
ATOM 789 N N . ALA A 1 98 ? -11.596 11.113 10.170 1.00 96.94 98 ALA A N 1
ATOM 790 C CA . ALA A 1 98 ? -12.504 11.261 9.041 1.00 96.94 98 ALA A CA 1
ATOM 791 C C . ALA A 1 98 ? -13.030 9.894 8.563 1.00 96.94 98 ALA A C 1
ATOM 793 O O . ALA A 1 98 ? -12.738 9.469 7.443 1.00 96.94 98 ALA A O 1
ATOM 794 N N . PRO A 1 99 ? -13.847 9.182 9.362 1.00 94.88 99 PRO A N 1
ATOM 795 C CA . PRO A 1 99 ? -14.378 7.870 8.980 1.00 94.88 99 PRO A CA 1
ATOM 796 C C . PRO A 1 99 ? -15.220 7.901 7.691 1.00 94.88 99 PRO A C 1
ATOM 798 O O . PRO A 1 99 ? -15.327 6.890 6.998 1.00 94.88 99 PRO A O 1
ATOM 801 N N . GLN A 1 100 ? -15.787 9.054 7.325 1.00 96.50 100 GLN A N 1
ATOM 802 C CA . GLN A 1 100 ? -16.489 9.266 6.057 1.00 96.50 100 GLN A CA 1
ATOM 803 C C . GLN A 1 100 ? -15.575 9.135 4.826 1.00 96.50 100 GLN A C 1
ATOM 805 O O . GLN A 1 100 ? -16.040 8.712 3.762 1.00 96.50 100 GLN A O 1
ATOM 810 N N . ALA A 1 101 ? -14.271 9.405 4.976 1.00 96.69 101 ALA A N 1
ATOM 811 C CA . ALA A 1 101 ? -13.287 9.301 3.899 1.00 96.69 101 ALA A CA 1
ATOM 812 C C . ALA A 1 101 ? -13.069 7.852 3.430 1.00 96.69 101 ALA A C 1
ATOM 814 O O . ALA A 1 101 ? -12.560 7.635 2.336 1.00 96.69 101 ALA A O 1
ATOM 815 N N . VAL A 1 102 ? -13.522 6.849 4.196 1.00 97.12 102 VAL A N 1
ATOM 816 C CA . VAL A 1 102 ? -13.474 5.429 3.801 1.00 97.12 102 VAL A CA 1
ATOM 817 C C . VAL A 1 102 ? -14.188 5.196 2.472 1.00 97.12 102 VAL A C 1
ATOM 819 O O . VAL A 1 102 ? -13.722 4.409 1.656 1.00 97.12 102 VAL A O 1
ATOM 822 N N . SER A 1 103 ? -15.313 5.875 2.234 1.00 96.25 103 SER A N 1
ATOM 823 C CA . SER A 1 103 ? -16.047 5.753 0.969 1.00 96.25 103 SER A CA 1
ATOM 824 C C . SER A 1 103 ? -15.220 6.262 -0.216 1.00 96.25 103 SER A C 1
ATOM 826 O O . SER A 1 103 ? -15.078 5.549 -1.207 1.00 96.25 103 SER A O 1
ATOM 828 N N . ALA A 1 104 ? -14.598 7.433 -0.067 1.00 96.62 104 ALA A N 1
ATOM 829 C CA . ALA A 1 104 ? -13.696 7.999 -1.060 1.00 96.62 104 ALA A CA 1
ATOM 830 C C . ALA A 1 104 ? -12.479 7.094 -1.295 1.00 96.62 104 ALA A C 1
ATOM 832 O O . ALA A 1 104 ? -12.183 6.778 -2.440 1.00 96.62 104 ALA A O 1
ATOM 833 N N . ALA A 1 105 ? -11.837 6.586 -0.236 1.00 96.69 105 ALA A N 1
ATOM 834 C CA . ALA A 1 105 ? -10.697 5.677 -0.357 1.00 96.69 105 ALA A CA 1
ATOM 835 C C . ALA A 1 105 ? -11.042 4.379 -1.101 1.00 96.69 105 ALA A C 1
ATOM 837 O O . ALA A 1 105 ? -10.217 3.892 -1.869 1.00 96.69 105 ALA A O 1
ATOM 838 N N . ARG A 1 106 ? -12.263 3.837 -0.942 1.00 96.81 106 ARG A N 1
ATO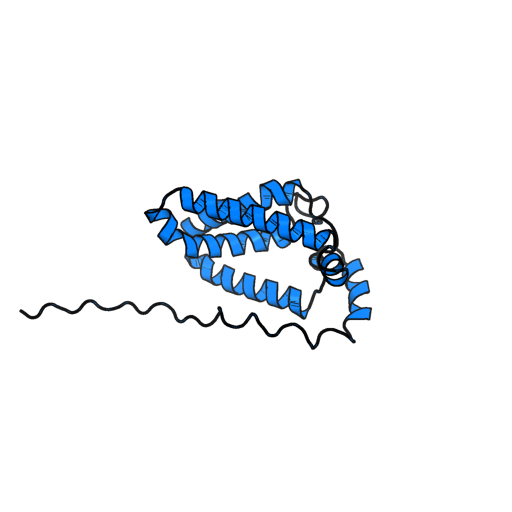M 839 C CA . ARG A 1 106 ? -12.723 2.681 -1.737 1.00 96.81 106 ARG A CA 1
ATOM 840 C C . ARG A 1 106 ? -12.786 3.016 -3.217 1.00 96.81 106 ARG A C 1
ATOM 842 O O . ARG A 1 106 ? -12.261 2.258 -4.022 1.00 96.81 106 ARG A O 1
ATOM 849 N N . VAL A 1 107 ? -13.427 4.133 -3.564 1.00 96.69 107 VAL A N 1
ATOM 850 C CA . VAL A 1 107 ? -13.550 4.564 -4.962 1.00 96.69 107 VAL A CA 1
ATOM 851 C C . VAL A 1 107 ? -12.167 4.825 -5.546 1.00 96.69 107 VAL A C 1
ATOM 853 O O . VAL A 1 107 ? -11.859 4.292 -6.603 1.00 96.69 107 VAL A O 1
ATOM 856 N N . MET A 1 108 ? -11.312 5.561 -4.833 1.00 95.75 108 MET A N 1
ATOM 857 C CA . MET A 1 108 ? -9.953 5.857 -5.284 1.00 95.75 108 MET A CA 1
ATOM 858 C C . MET A 1 108 ? -9.118 4.588 -5.453 1.00 95.75 108 MET A C 1
ATOM 860 O O . MET A 1 108 ? -8.507 4.433 -6.496 1.00 95.75 108 MET A O 1
ATOM 864 N N . THR A 1 109 ? -9.164 3.641 -4.510 1.00 93.88 109 THR A N 1
ATOM 865 C CA . THR A 1 109 ? -8.463 2.347 -4.631 1.00 93.88 109 THR A CA 1
ATOM 866 C C . THR A 1 109 ? -8.948 1.557 -5.848 1.00 93.88 109 THR A C 1
ATOM 868 O O . THR A 1 109 ? -8.138 1.030 -6.604 1.00 93.88 109 THR A O 1
ATOM 871 N N . LEU A 1 110 ? -1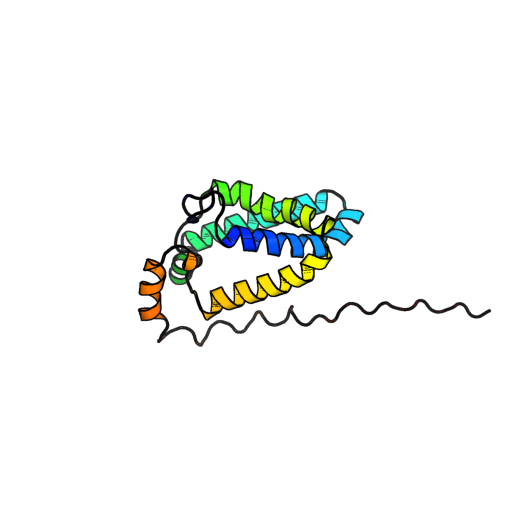0.264 1.478 -6.070 1.00 93.62 110 LEU A N 1
ATOM 872 C CA . LEU A 1 110 ? -10.819 0.773 -7.228 1.00 93.62 110 LEU A CA 1
ATOM 873 C C . LEU A 1 110 ? -10.409 1.434 -8.543 1.00 93.62 110 LEU A C 1
ATOM 875 O O . LEU A 1 110 ? -10.019 0.736 -9.477 1.00 93.62 110 LEU A O 1
ATOM 879 N N . VAL A 1 111 ? -10.474 2.765 -8.612 1.00 93.12 111 VAL A N 1
ATOM 880 C CA . VAL A 1 111 ? -10.031 3.535 -9.780 1.00 93.12 111 VAL A CA 1
ATOM 881 C C . VAL A 1 111 ? -8.536 3.332 -10.011 1.00 93.12 111 VAL A C 1
ATOM 883 O O . VAL A 1 111 ? -8.143 3.052 -11.139 1.00 93.12 111 VAL A O 1
ATOM 886 N N . TRP A 1 112 ? -7.721 3.395 -8.956 1.00 91.75 112 TRP A N 1
ATOM 887 C CA . TRP A 1 112 ? -6.272 3.213 -9.013 1.00 91.75 112 TRP A CA 1
ATOM 888 C C . TRP A 1 112 ? -5.893 1.856 -9.597 1.00 91.75 112 TRP A C 1
ATOM 890 O O . TRP A 1 112 ? -5.160 1.791 -10.582 1.00 91.75 112 TRP A O 1
ATOM 900 N N . TRP A 1 113 ? -6.446 0.774 -9.043 1.00 88.06 113 TRP A N 1
ATOM 901 C CA . TRP A 1 113 ? -6.200 -0.580 -9.536 1.00 88.06 113 TRP A CA 1
ATOM 902 C C . TRP A 1 113 ? -6.734 -0.790 -10.948 1.00 88.06 113 TRP A C 1
ATOM 904 O O . TRP A 1 113 ? -6.033 -1.352 -11.783 1.00 88.06 113 TRP A O 1
ATOM 914 N N . SER A 1 114 ? -7.943 -0.303 -11.247 1.00 89.69 114 SER A N 1
ATOM 915 C CA . SER A 1 114 ? -8.505 -0.406 -12.600 1.00 89.69 114 SER A CA 1
ATOM 916 C C . SER A 1 114 ? -7.604 0.288 -13.616 1.00 89.69 114 SER A C 1
ATOM 918 O O . SER A 1 114 ? -7.355 -0.250 -14.690 1.00 89.69 114 SER A O 1
ATOM 920 N N . PHE A 1 115 ? -7.068 1.453 -13.256 1.00 86.38 115 PHE A N 1
ATOM 921 C CA . PHE A 1 115 ? -6.149 2.198 -14.098 1.00 86.38 115 PHE A CA 1
ATOM 922 C C . PHE A 1 115 ? -4.838 1.428 -14.337 1.00 86.38 115 PHE A C 1
ATOM 924 O O . PHE A 1 115 ? -4.439 1.250 -15.485 1.00 86.38 115 PHE A O 1
ATOM 931 N N . HIS A 1 116 ? -4.177 0.932 -13.288 1.00 82.06 116 HIS A N 1
ATOM 932 C CA . HIS A 1 116 ? -2.883 0.238 -13.415 1.00 82.06 116 HIS A CA 1
ATOM 933 C C . HIS A 1 116 ? -2.997 -1.169 -14.019 1.00 82.06 116 HIS A C 1
ATOM 935 O O . HIS A 1 116 ? -2.029 -1.719 -14.531 1.00 82.06 116 HIS A O 1
ATOM 941 N N . ILE A 1 117 ? -4.182 -1.778 -13.992 1.00 80.81 117 ILE A N 1
ATOM 942 C CA . ILE A 1 117 ? -4.412 -3.050 -14.683 1.00 80.81 117 ILE A CA 1
ATOM 943 C C . ILE A 1 117 ? -4.740 -2.811 -16.165 1.00 80.81 117 ILE A C 1
ATOM 945 O O . ILE A 1 117 ? -4.289 -3.574 -17.016 1.00 80.81 117 ILE A O 1
ATOM 949 N N . ALA A 1 118 ? -5.527 -1.779 -16.489 1.00 82.00 118 ALA A N 1
ATOM 950 C CA . ALA A 1 118 ? -6.067 -1.592 -17.838 1.00 82.00 118 ALA A CA 1
ATOM 951 C C . ALA A 1 118 ? -5.270 -0.622 -18.727 1.00 82.00 118 ALA A C 1
ATOM 953 O O . ALA A 1 118 ? -5.289 -0.771 -19.947 1.00 82.00 118 ALA A O 1
ATOM 954 N N . VAL A 1 119 ? -4.621 0.390 -18.144 1.00 76.12 119 VAL A N 1
ATOM 955 C CA . VAL A 1 119 ? -4.067 1.540 -18.883 1.00 76.12 119 VAL A CA 1
ATOM 956 C C . VAL A 1 119 ? -2.554 1.649 -18.741 1.00 76.12 119 VAL A C 1
ATOM 958 O O . VAL A 1 119 ? -1.890 1.984 -19.717 1.00 76.12 119 VAL A O 1
ATOM 961 N N . ALA A 1 120 ? -2.005 1.370 -17.557 1.00 69.94 120 ALA A N 1
ATOM 962 C CA . ALA A 1 120 ? -0.575 1.499 -17.308 1.00 69.94 120 ALA A CA 1
ATOM 963 C C . ALA A 1 120 ? 0.040 0.218 -16.732 1.00 69.94 120 ALA A C 1
ATOM 965 O O . ALA A 1 120 ? -0.108 -0.047 -15.544 1.00 69.94 120 ALA A O 1
ATOM 966 N N . PRO A 1 121 ? 0.776 -0.551 -17.544 1.00 66.56 121 PRO A N 1
ATOM 967 C CA . PRO A 1 121 ? 1.349 -1.847 -17.163 1.00 66.56 121 PRO A CA 1
ATOM 968 C C . PRO A 1 121 ? 2.593 -1.727 -16.275 1.00 66.56 121 PRO A C 1
ATOM 970 O O . PRO A 1 121 ? 3.236 -2.730 -16.027 1.00 66.56 121 PRO A O 1
ATOM 973 N N . ASP A 1 122 ? 3.051 -0.514 -16.002 1.00 75.88 122 ASP A N 1
ATOM 974 C CA . ASP A 1 122 ? 4.294 -0.209 -15.319 1.00 75.88 122 ASP A CA 1
ATOM 975 C C . ASP A 1 122 ? 3.849 0.634 -14.140 1.00 75.88 122 ASP A C 1
ATOM 977 O O . ASP A 1 122 ? 3.133 1.625 -14.317 1.00 75.88 122 ASP A O 1
ATOM 981 N N . CYS A 1 123 ? 4.209 0.215 -12.937 1.00 75.25 123 CYS A N 1
ATOM 982 C CA . CYS A 1 123 ? 3.756 0.846 -11.715 1.00 75.25 123 CYS A CA 1
ATOM 983 C C . CYS A 1 123 ? 4.299 2.284 -11.550 1.00 75.25 123 CYS A C 1
ATOM 985 O O . CYS A 1 123 ? 3.745 3.069 -10.789 1.00 75.25 123 CYS A O 1
ATOM 987 N N . MET A 1 124 ? 5.328 2.672 -12.300 1.00 79.06 124 MET A N 1
ATOM 988 C CA . MET A 1 124 ? 5.999 3.975 -12.298 1.00 79.06 124 MET A CA 1
ATOM 989 C C . MET A 1 124 ? 5.707 4.835 -13.532 1.00 79.06 124 MET A C 1
ATOM 991 O O . MET A 1 124 ? 6.290 5.912 -13.679 1.00 79.06 124 MET A O 1
ATOM 995 N N . TYR A 1 125 ? 4.764 4.442 -14.392 1.00 71.94 125 TYR A N 1
ATOM 996 C CA . TYR A 1 125 ? 4.465 5.149 -15.648 1.00 71.94 125 TYR A CA 1
ATOM 997 C C . TYR A 1 125 ? 4.163 6.658 -15.498 1.00 71.94 125 TYR A C 1
ATOM 999 O O . TYR A 1 125 ? 4.414 7.424 -16.426 1.00 71.94 125 TYR A O 1
ATOM 1007 N N . LEU A 1 126 ? 3.614 7.104 -14.356 1.00 67.69 126 LEU A N 1
ATOM 1008 C CA . LEU A 1 126 ? 3.345 8.531 -14.092 1.00 67.69 126 LEU A CA 1
ATOM 1009 C C . LEU A 1 126 ? 4.613 9.341 -13.832 1.00 67.69 126 LEU A C 1
ATOM 1011 O O . LEU A 1 126 ? 4.597 10.563 -13.963 1.00 67.69 126 LEU A O 1
ATOM 1015 N N . MET A 1 127 ? 5.683 8.672 -13.415 1.00 69.94 127 MET A N 1
ATOM 1016 C CA . MET A 1 127 ? 6.933 9.284 -12.980 1.00 69.94 127 MET A CA 1
ATOM 1017 C C . MET A 1 127 ? 8.062 9.102 -13.996 1.00 69.94 127 MET A C 1
ATOM 1019 O O . MET A 1 127 ? 9.009 9.886 -13.959 1.00 69.94 127 MET A O 1
ATOM 1023 N N . ASP A 1 128 ? 7.944 8.151 -14.930 1.00 67.38 128 ASP A N 1
ATOM 1024 C CA . ASP A 1 128 ? 8.866 7.991 -16.058 1.00 67.38 128 ASP A CA 1
ATOM 1025 C C . ASP A 1 128 ? 8.145 8.027 -17.430 1.00 67.38 128 ASP A C 1
ATOM 1027 O O . ASP A 1 128 ? 7.617 7.019 -17.909 1.00 67.38 128 ASP A O 1
ATOM 1031 N N . PRO A 1 129 ? 8.173 9.171 -18.144 1.00 65.62 129 PRO A N 1
ATOM 1032 C CA . PRO A 1 129 ? 7.635 9.288 -19.502 1.00 65.62 129 PRO A CA 1
ATOM 1033 C C . PRO A 1 129 ? 8.320 8.385 -20.546 1.00 65.62 129 PRO A C 1
ATOM 1035 O O . PRO A 1 129 ? 7.797 8.216 -21.653 1.00 65.62 129 PRO A O 1
ATOM 1038 N N . ALA A 1 130 ? 9.508 7.839 -20.266 1.00 63.31 130 ALA A N 1
ATOM 1039 C CA . ALA A 1 130 ? 10.166 6.877 -21.147 1.00 63.31 130 ALA A CA 1
ATOM 1040 C C . ALA A 1 130 ? 9.494 5.495 -21.085 1.00 63.31 130 ALA A C 1
ATOM 1042 O O . ALA A 1 130 ? 9.371 4.846 -22.130 1.00 63.31 130 ALA A O 1
ATOM 1043 N N . ALA A 1 131 ? 8.958 5.100 -19.924 1.00 61.00 131 ALA A N 1
ATOM 1044 C CA . ALA A 1 131 ? 8.179 3.872 -19.752 1.00 61.00 131 ALA A CA 1
ATOM 1045 C C . ALA A 1 131 ? 6.918 3.859 -20.640 1.00 61.00 131 ALA A C 1
ATOM 1047 O O . ALA A 1 131 ? 6.585 2.844 -21.260 1.00 61.00 131 ALA A O 1
ATOM 1048 N N . TRP A 1 132 ? 6.281 5.024 -20.830 1.00 56.31 132 TRP A N 1
ATOM 1049 C CA . TRP A 1 132 ? 5.135 5.191 -21.738 1.00 56.31 132 TRP A CA 1
ATOM 1050 C C . TRP A 1 132 ? 5.450 4.799 -23.193 1.00 56.31 132 TRP A C 1
ATOM 1052 O O . TRP A 1 132 ? 4.646 4.164 -23.886 1.00 56.31 132 TRP A O 1
ATOM 1062 N N . ARG A 1 133 ? 6.648 5.155 -23.674 1.00 55.22 133 ARG A N 1
ATOM 1063 C CA . ARG A 1 133 ? 7.076 4.861 -25.051 1.00 55.22 133 ARG A CA 1
ATOM 1064 C C . ARG A 1 133 ? 7.374 3.385 -25.273 1.00 55.22 133 ARG A C 1
ATOM 1066 O O . ARG A 1 133 ? 7.134 2.894 -26.371 1.00 55.22 133 ARG A O 1
ATOM 1073 N N . GLN A 1 134 ? 7.852 2.672 -24.254 1.00 53.72 134 GLN A N 1
ATOM 1074 C CA . GLN A 1 134 ? 8.055 1.232 -24.371 1.00 53.72 134 GLN A CA 1
ATOM 1075 C C . GLN A 1 134 ? 6.721 0.490 -24.444 1.00 53.72 134 GLN A C 1
ATOM 1077 O O . GLN A 1 134 ? 6.571 -0.366 -25.307 1.00 53.72 134 GLN A O 1
ATOM 1082 N N . TRP A 1 135 ? 5.708 0.834 -23.646 1.00 53.03 135 TRP A N 1
ATOM 1083 C CA . TRP A 1 135 ? 4.493 0.015 -23.635 1.00 53.03 135 TRP A CA 1
ATOM 1084 C C . TRP A 1 135 ? 3.587 0.151 -24.858 1.00 53.03 135 TRP A C 1
ATOM 1086 O O . TRP A 1 135 ? 3.059 -0.856 -25.324 1.00 53.03 135 TRP A O 1
ATOM 1096 N N . THR A 1 136 ? 3.449 1.350 -25.431 1.00 52.62 136 THR A N 1
ATOM 1097 C CA . THR A 1 136 ? 2.609 1.564 -26.631 1.00 52.62 136 THR A CA 1
ATOM 1098 C C . THR A 1 136 ? 2.996 0.669 -27.819 1.00 52.62 136 THR A C 1
ATOM 1100 O O . THR A 1 136 ? 2.175 0.442 -28.705 1.00 52.62 136 THR A O 1
ATOM 1103 N N . THR A 1 137 ? 4.205 0.096 -27.814 1.00 50.62 137 THR A N 1
ATOM 1104 C CA . THR A 1 137 ? 4.656 -0.880 -28.819 1.00 50.62 137 THR A CA 1
ATOM 1105 C C . THR A 1 137 ? 4.300 -2.343 -28.509 1.00 50.62 137 THR A C 1
ATOM 1107 O O . THR A 1 137 ? 4.252 -3.145 -29.438 1.00 50.62 137 THR A O 1
ATOM 1110 N N . TRP A 1 138 ? 3.987 -2.709 -27.257 1.00 43.06 138 TRP A N 1
ATOM 1111 C CA . TRP A 1 138 ? 3.751 -4.103 -26.831 1.00 43.06 138 TRP A CA 1
ATOM 1112 C C . TRP A 1 138 ? 2.282 -4.448 -26.519 1.00 43.06 138 TRP A C 1
ATOM 1114 O O . TRP A 1 138 ? 1.884 -5.606 -26.660 1.00 43.06 138 TRP A O 1
ATOM 1124 N N . SER A 1 139 ? 1.437 -3.487 -26.133 1.00 46.22 139 SER A N 1
ATOM 1125 C CA . SER A 1 139 ? 0.048 -3.761 -25.705 1.00 46.22 139 SER A CA 1
ATOM 1126 C C . SER A 1 139 ? -0.978 -3.947 -26.818 1.00 46.22 139 SER A C 1
ATOM 1128 O O . SER A 1 139 ? -2.065 -4.453 -26.540 1.00 46.22 139 SER A O 1
ATOM 1130 N N . PHE A 1 140 ? -0.648 -3.653 -28.078 1.00 38.16 140 PHE A N 1
ATOM 1131 C CA . PHE A 1 140 ? -1.559 -3.954 -29.192 1.00 38.16 140 PHE A CA 1
ATOM 1132 C C . PHE A 1 140 ? -1.740 -5.463 -29.448 1.00 38.16 140 PHE A C 1
ATOM 1134 O O . PHE A 1 140 ? -2.652 -5.843 -30.176 1.00 38.16 140 PHE A O 1
ATOM 1141 N N . LEU A 1 141 ? -0.925 -6.331 -28.832 1.00 37.88 141 LEU A N 1
ATOM 1142 C CA . LEU A 1 141 ? -0.937 -7.779 -29.083 1.00 37.88 141 LEU A CA 1
ATOM 1143 C C . LEU A 1 141 ? -1.276 -8.668 -27.867 1.00 37.88 141 LEU A C 1
ATOM 1145 O O . LEU A 1 141 ? -1.560 -9.844 -28.072 1.00 37.88 141 LEU A O 1
ATOM 1149 N N . GLY A 1 142 ? -1.275 -8.165 -26.620 1.00 41.78 142 GLY A N 1
ATOM 1150 C CA . GLY A 1 142 ? -1.187 -9.047 -25.434 1.00 41.78 142 GLY A CA 1
ATOM 1151 C C . GLY A 1 142 ? -2.291 -9.003 -24.361 1.00 41.78 142 GLY A C 1
ATOM 1152 O O . GLY A 1 142 ? -2.419 -9.961 -23.602 1.00 41.78 142 GLY A O 1
ATOM 1153 N N . CYS A 1 143 ? -3.091 -7.940 -24.234 1.00 39.06 143 CYS A N 1
ATOM 1154 C CA . CYS A 1 143 ? -3.796 -7.673 -22.962 1.00 39.06 143 CYS A CA 1
ATOM 1155 C C . CYS A 1 143 ? -5.205 -8.284 -22.781 1.00 39.06 143 CYS A C 1
ATOM 1157 O O . CYS A 1 143 ? -5.814 -8.074 -21.735 1.00 39.06 143 CYS A O 1
ATOM 1159 N N . TYR A 1 144 ? -5.741 -9.072 -23.719 1.00 44.44 144 TYR A N 1
ATOM 1160 C CA . TYR A 1 144 ? -7.150 -9.512 -23.642 1.00 44.44 144 TYR A CA 1
ATOM 1161 C C . TYR A 1 144 ? -7.463 -10.742 -22.762 1.00 44.44 144 TYR A C 1
ATOM 1163 O O . TYR A 1 144 ? -8.638 -11.069 -22.620 1.00 44.44 144 TYR A O 1
ATOM 1171 N N . PHE A 1 145 ? -6.491 -11.418 -22.134 1.00 39.53 145 PHE A N 1
ATOM 1172 C CA . PHE A 1 145 ? -6.753 -12.741 -21.522 1.00 39.53 145 PHE A CA 1
ATOM 1173 C C . PHE A 1 145 ? -6.651 -12.871 -19.985 1.00 39.53 145 PHE A C 1
ATOM 1175 O O . PHE A 1 145 ? -6.987 -13.932 -19.467 1.00 39.53 145 PHE A O 1
ATOM 1182 N N . GLY A 1 146 ? -6.243 -11.848 -19.219 1.00 35.59 146 GLY A N 1
ATOM 1183 C CA . GLY A 1 146 ? -5.820 -12.068 -17.815 1.00 35.59 146 GLY A CA 1
ATOM 1184 C C . GLY A 1 146 ? -6.711 -11.568 -16.661 1.00 35.59 146 GLY A C 1
ATOM 1185 O O . GLY A 1 146 ? -6.535 -12.013 -15.532 1.00 35.59 146 GLY A O 1
ATOM 1186 N N . GLY A 1 147 ? -7.641 -10.633 -16.877 1.00 34.12 147 GLY A N 1
ATOM 1187 C CA . GLY A 1 147 ? -8.167 -9.780 -15.787 1.00 34.12 147 GLY A CA 1
ATOM 1188 C C . GLY A 1 147 ? -9.437 -10.235 -15.045 1.00 34.12 147 GLY A C 1
ATOM 1189 O O . GLY A 1 147 ? -10.065 -9.419 -14.377 1.00 34.12 147 GLY A O 1
ATOM 1190 N N . GLY A 1 148 ? -9.878 -11.488 -15.183 1.00 36.31 148 GLY A N 1
ATOM 1191 C CA . GLY A 1 148 ? -11.267 -11.880 -14.885 1.00 36.31 148 GLY A CA 1
ATOM 1192 C C . GLY A 1 148 ? -11.657 -12.242 -13.441 1.00 36.31 148 GLY A C 1
ATOM 1193 O O . GLY A 1 148 ? -12.830 -12.523 -13.220 1.00 36.31 148 GLY A O 1
ATOM 1194 N N . ILE A 1 149 ? -10.755 -12.286 -12.451 1.00 41.38 149 ILE A N 1
ATOM 1195 C CA . ILE A 1 149 ? -11.044 -13.042 -11.202 1.00 41.38 149 ILE A CA 1
ATOM 1196 C C . ILE A 1 149 ? -11.315 -12.192 -9.938 1.00 41.38 149 ILE A C 1
ATOM 1198 O O . ILE A 1 149 ? -11.807 -12.718 -8.946 1.00 41.38 149 ILE A O 1
ATOM 1202 N N . MET A 1 150 ? -11.136 -10.867 -9.941 1.00 37.09 150 MET A N 1
ATOM 1203 C CA . MET A 1 150 ? -11.243 -10.070 -8.693 1.00 37.09 150 MET A CA 1
ATOM 1204 C C . MET A 1 150 ? -12.575 -9.316 -8.486 1.00 37.09 150 MET A C 1
ATOM 1206 O O . MET A 1 150 ? -12.749 -8.620 -7.483 1.00 37.09 150 MET A O 1
ATOM 1210 N N . ILE A 1 151 ? -13.568 -9.496 -9.364 1.00 40.59 151 ILE A N 1
ATOM 1211 C CA . ILE A 1 151 ? -14.909 -8.893 -9.225 1.00 40.59 151 ILE A CA 1
ATOM 1212 C C . ILE A 1 151 ? -15.841 -9.850 -8.464 1.00 40.59 151 ILE A C 1
ATOM 1214 O O . ILE A 1 151 ? -16.811 -10.359 -9.009 1.00 40.59 151 ILE A O 1
ATOM 1218 N N . PHE A 1 152 ? -15.554 -10.129 -7.192 1.00 35.53 152 PHE A N 1
ATOM 1219 C CA . PHE A 1 152 ? -16.541 -10.787 -6.313 1.00 35.53 152 PHE A CA 1
ATOM 1220 C C . PHE A 1 152 ? -16.601 -10.221 -4.887 1.00 35.53 152 PHE A C 1
ATOM 1222 O O . PHE A 1 152 ? -17.543 -10.505 -4.154 1.00 35.53 152 PHE A O 1
ATOM 1229 N N . ALA A 1 153 ? -15.672 -9.341 -4.497 1.00 40.62 153 ALA A N 1
ATOM 1230 C CA . ALA A 1 153 ? -15.680 -8.726 -3.165 1.00 40.62 153 ALA A CA 1
ATOM 1231 C C . ALA A 1 153 ? -16.392 -7.354 -3.097 1.00 40.62 153 ALA A C 1
ATOM 1233 O O . ALA A 1 153 ? -16.685 -6.867 -2.005 1.00 40.62 153 ALA A O 1
ATOM 1234 N N . ALA A 1 154 ? -16.707 -6.727 -4.238 1.00 41.56 154 ALA A N 1
ATOM 1235 C CA . ALA A 1 154 ? -17.230 -5.354 -4.289 1.00 41.56 154 ALA A CA 1
ATOM 1236 C C . ALA A 1 154 ? -18.759 -5.220 -4.109 1.00 41.56 154 ALA A C 1
ATOM 1238 O O . ALA A 1 154 ? -19.261 -4.102 -4.017 1.00 41.56 154 ALA A O 1
ATOM 1239 N N . THR A 1 155 ? -19.513 -6.321 -4.022 1.00 42.09 155 THR A N 1
ATOM 1240 C CA . THR A 1 155 ? -20.992 -6.292 -4.011 1.00 42.09 155 THR A CA 1
ATOM 1241 C C . THR A 1 155 ? -21.627 -6.665 -2.674 1.00 42.09 155 THR A C 1
ATOM 1243 O O . THR A 1 155 ? -22.834 -6.885 -2.619 1.00 42.09 155 THR A O 1
ATOM 1246 N N . SER A 1 156 ? -20.872 -6.696 -1.570 1.00 40.19 156 SER A N 1
ATOM 1247 C CA . SER A 1 156 ? -21.478 -6.945 -0.253 1.00 40.19 156 SER A CA 1
ATOM 1248 C C . SER A 1 156 ? -22.439 -5.797 0.103 1.00 40.19 156 SER A C 1
ATOM 1250 O O . SER A 1 156 ? -21.970 -4.671 0.305 1.00 40.19 156 SER A O 1
ATOM 1252 N N . PRO A 1 157 ? -23.763 -6.027 0.209 1.00 51.81 157 PRO A N 1
ATOM 1253 C CA . PRO A 1 157 ? -24.682 -4.974 0.614 1.00 51.81 157 PRO A CA 1
ATOM 1254 C C . PRO A 1 157 ? -24.380 -4.538 2.058 1.00 51.81 157 PRO A C 1
ATOM 1256 O O . PRO A 1 157 ? -23.925 -5.347 2.876 1.00 51.81 157 PRO A O 1
ATOM 1259 N N . PRO A 1 158 ? -24.623 -3.264 2.415 1.00 52.91 158 PRO A N 1
ATOM 1260 C CA . PRO A 1 158 ? -24.418 -2.791 3.776 1.00 52.91 158 PRO A CA 1
ATOM 1261 C C . PRO A 1 158 ? -25.282 -3.598 4.753 1.00 52.91 158 PRO A C 1
ATOM 1263 O O . PRO A 1 158 ? -26.474 -3.806 4.526 1.00 52.91 158 PRO A O 1
ATOM 1266 N N . ALA A 1 159 ? -24.668 -4.048 5.851 1.00 53.84 159 ALA A N 1
ATOM 1267 C CA . ALA A 1 159 ? -25.331 -4.826 6.892 1.00 53.84 159 ALA A CA 1
ATOM 1268 C C . ALA A 1 159 ? -26.620 -4.127 7.366 1.00 53.84 159 ALA A C 1
ATOM 1270 O O . ALA A 1 159 ? -26.587 -3.024 7.919 1.00 53.84 159 ALA A O 1
ATOM 1271 N N . ARG A 1 160 ? -27.763 -4.783 7.142 1.00 60.50 160 ARG A N 1
ATOM 1272 C CA . ARG A 1 160 ? -29.086 -4.319 7.573 1.00 60.50 160 ARG A CA 1
ATOM 1273 C C . ARG A 1 160 ? -29.117 -4.280 9.104 1.00 60.50 160 ARG A C 1
ATOM 1275 O O . ARG A 1 160 ? -28.808 -5.280 9.749 1.00 60.50 160 ARG A O 1
ATOM 1282 N N . LYS A 1 161 ? -29.495 -3.143 9.700 1.00 52.69 161 LYS A N 1
ATOM 1283 C CA . LYS A 1 161 ? -29.750 -3.060 11.148 1.00 52.69 161 LYS A CA 1
ATOM 1284 C C . LYS A 1 161 ? -30.931 -3.974 11.485 1.00 52.69 161 LYS A C 1
ATOM 1286 O O . LYS A 1 161 ? -32.061 -3.685 11.094 1.00 52.69 161 LYS A O 1
ATOM 1291 N N . ILE A 1 162 ? -30.660 -5.071 12.186 1.00 55.06 162 ILE A N 1
ATOM 1292 C CA . ILE A 1 162 ? -31.688 -5.941 12.759 1.00 55.06 162 ILE A CA 1
ATOM 1293 C C . ILE A 1 162 ? -32.397 -5.121 13.842 1.00 55.06 162 ILE A C 1
ATOM 1295 O O . ILE A 1 162 ? -31.773 -4.727 14.827 1.00 55.06 162 ILE A O 1
ATOM 1299 N N . LYS A 1 163 ? -33.679 -4.800 13.630 1.00 56.81 163 LYS A N 1
ATOM 1300 C CA . LYS A 1 163 ? -34.522 -4.210 14.675 1.00 56.81 163 LYS A CA 1
ATOM 1301 C C . LYS A 1 163 ? -34.768 -5.291 15.724 1.00 56.81 163 LYS A C 1
ATOM 1303 O O . LYS A 1 163 ? -35.261 -6.364 15.389 1.00 56.81 163 LYS A O 1
ATOM 1308 N N . THR A 1 164 ? -34.392 -5.019 16.967 1.00 64.38 164 THR A N 1
ATOM 1309 C CA . THR A 1 164 ? -34.732 -5.873 18.106 1.00 64.38 164 THR A CA 1
ATOM 1310 C C . THR A 1 164 ? -36.254 -5.922 18.263 1.00 64.38 164 THR A C 1
ATOM 1312 O O . THR A 1 164 ? -36.889 -4.868 18.151 1.00 64.38 164 THR A O 1
ATOM 1315 N N . PRO A 1 165 ? -36.855 -7.101 18.493 1.00 59.22 165 PRO A N 1
ATOM 1316 C CA . PRO A 1 165 ? -38.289 -7.204 18.725 1.00 59.22 165 PRO A CA 1
ATOM 1317 C C . PRO A 1 165 ? -38.682 -6.428 19.988 1.00 59.22 165 PRO A C 1
ATOM 1319 O O . PRO A 1 165 ? -37.968 -6.441 20.990 1.00 59.22 165 PRO A O 1
ATOM 1322 N N . VAL A 1 166 ? -39.808 -5.721 19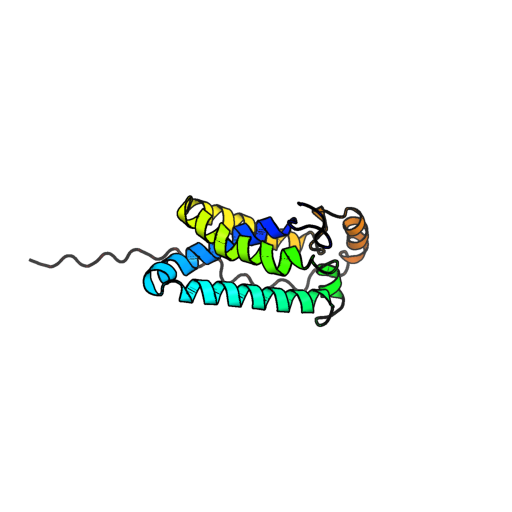.900 1.00 68.62 166 VAL A N 1
ATOM 1323 C CA . VAL A 1 166 ? -40.430 -5.014 21.024 1.00 68.62 166 VAL A CA 1
ATOM 1324 C C . VAL A 1 166 ? -41.040 -6.070 21.956 1.00 68.62 166 VAL A C 1
ATOM 1326 O O . VAL A 1 166 ? -41.710 -6.973 21.450 1.00 68.62 166 VAL A O 1
ATOM 1329 N N . PRO A 1 167 ? -40.806 -6.016 23.278 1.00 64.19 167 PRO A N 1
ATOM 1330 C CA . PRO A 1 167 ? -41.442 -6.938 24.210 1.00 64.19 167 PRO A CA 1
ATOM 1331 C C . PRO A 1 167 ? -42.958 -6.705 24.216 1.00 64.19 167 PRO A C 1
ATOM 1333 O O . PRO A 1 167 ? -43.411 -5.567 24.325 1.00 64.19 167 PRO A O 1
ATOM 1336 N N . PHE A 1 168 ? -43.730 -7.784 24.078 1.00 67.94 168 PHE A N 1
ATOM 1337 C CA . PHE A 1 168 ? -45.173 -7.752 24.292 1.00 67.94 168 PHE A CA 1
ATOM 1338 C C . PHE A 1 168 ? -45.438 -7.593 25.793 1.00 67.94 168 PHE A C 1
ATOM 1340 O O . PHE A 1 168 ? -44.956 -8.401 26.588 1.00 67.94 168 PHE A O 1
ATOM 1347 N N . SER A 1 169 ? -46.143 -6.519 26.150 1.00 75.88 169 SER A N 1
ATOM 1348 C CA . SER A 1 169 ? -46.759 -6.296 27.463 1.00 75.88 169 SER A CA 1
ATOM 1349 C C . SER A 1 169 ? -48.047 -7.090 27.605 1.00 75.88 169 SER A C 1
ATOM 1351 O O . SER A 1 169 ? -48.817 -7.060 26.615 1.00 75.88 169 SER A O 1
#

pLDDT: mean 80.32, std 18.97, range [34.12, 97.12]

Foldseek 3Di:
DEADQAPDLHYPCLVVLLLQLLLVLLVCVVVCVVVPCVVLVVVLVVLLVVLVVVQCQCVQVVHDLSVQLAVHDGHVNNSPPVSSCSRRPNSNVCCVVCVVCNVVSVVVNVVLVCCCLPPNSHPCCVRDVVSVVVVVVPPVPDRDPPDPDPPPPPPDPPDDPDDDDDDDD